Protein AF-A0A8J3LLV6-F1 (afdb_monomer)

Structure (mmCIF, N/CA/C/O backbone):
data_AF-A0A8J3LLV6-F1
#
_entry.id   AF-A0A8J3LLV6-F1
#
loop_
_atom_site.group_PDB
_atom_site.id
_atom_site.type_symbol
_atom_site.label_atom_id
_atom_site.label_alt_id
_atom_site.label_comp_id
_atom_site.label_asym_id
_atom_site.label_entity_id
_atom_site.label_seq_id
_atom_site.pdbx_PDB_ins_code
_atom_site.Cartn_x
_atom_site.Cartn_y
_atom_site.Cartn_z
_atom_site.occupancy
_atom_site.B_iso_or_equiv
_atom_site.auth_seq_id
_atom_site.auth_comp_id
_atom_site.auth_asym_id
_atom_site.auth_atom_id
_atom_site.pdbx_PDB_model_num
ATOM 1 N N . MET A 1 1 ? 1.428 -14.343 10.923 1.00 70.31 1 MET A N 1
ATOM 2 C CA . MET A 1 1 ? 0.285 -14.487 9.990 1.00 70.31 1 MET A CA 1
ATOM 3 C C . MET A 1 1 ? -0.001 -13.125 9.375 1.00 70.31 1 MET A C 1
ATOM 5 O O . MET A 1 1 ? 0.182 -12.143 10.086 1.00 70.31 1 MET A O 1
ATOM 9 N N . LYS A 1 2 ? -0.373 -13.062 8.090 1.00 79.44 2 LYS A N 1
ATOM 10 C CA . LYS A 1 2 ? -0.708 -11.813 7.377 1.00 79.44 2 LYS A CA 1
ATOM 11 C C . LYS A 1 2 ? -2.034 -11.239 7.897 1.00 79.44 2 LYS A C 1
ATOM 13 O O . LYS A 1 2 ? -2.861 -11.992 8.414 1.00 79.44 2 LYS A O 1
ATOM 18 N N . CYS A 1 3 ? -2.215 -9.927 7.821 1.00 87.25 3 CYS A N 1
ATOM 19 C CA . CYS A 1 3 ? -3.483 -9.282 8.132 1.00 87.25 3 CYS A CA 1
ATOM 20 C C . CYS A 1 3 ? -4.552 -9.686 7.104 1.00 87.25 3 CYS A C 1
ATOM 22 O O . CYS A 1 3 ? -4.272 -9.789 5.915 1.00 87.25 3 CYS A O 1
ATOM 24 N N . SER A 1 4 ? -5.776 -9.944 7.566 1.00 89.19 4 SER A N 1
ATOM 25 C CA . SER A 1 4 ? -6.901 -10.360 6.715 1.00 89.19 4 SER A CA 1
ATOM 26 C C . SER A 1 4 ? -7.746 -9.189 6.214 1.00 89.19 4 SER A C 1
ATOM 28 O O . SER A 1 4 ? -8.747 -9.402 5.536 1.00 89.19 4 SER A O 1
ATOM 30 N N . ARG A 1 5 ? -7.387 -7.951 6.575 1.00 93.00 5 ARG A N 1
ATOM 31 C CA . ARG A 1 5 ? -8.131 -6.762 6.159 1.00 93.00 5 ARG A CA 1
ATOM 32 C C . ARG A 1 5 ? -7.932 -6.534 4.670 1.00 93.00 5 ARG A C 1
ATOM 34 O O . ARG A 1 5 ? -6.807 -6.579 4.175 1.00 93.00 5 ARG A O 1
ATOM 41 N N . GLN A 1 6 ? -9.041 -6.294 3.991 1.00 93.31 6 GLN A N 1
ATOM 42 C CA . GLN A 1 6 ? -9.101 -6.085 2.555 1.00 93.31 6 GLN A CA 1
ATOM 43 C C . GLN A 1 6 ? -9.624 -4.688 2.243 1.00 93.31 6 GLN A C 1
ATOM 45 O O . GLN A 1 6 ? -10.287 -4.063 3.077 1.00 93.31 6 GLN A O 1
ATOM 50 N N . LEU A 1 7 ? -9.326 -4.225 1.038 1.00 92.56 7 LEU A N 1
ATOM 51 C CA . LEU A 1 7 ? -9.806 -2.967 0.503 1.00 92.56 7 LEU A CA 1
ATOM 52 C C . LEU A 1 7 ? -10.232 -3.171 -0.946 1.00 92.56 7 LEU A C 1
ATOM 54 O O . LEU A 1 7 ? -9.442 -3.609 -1.783 1.00 92.56 7 LEU A O 1
ATOM 58 N N . GLU A 1 8 ? -11.472 -2.803 -1.238 1.00 93.19 8 GLU A N 1
ATOM 59 C CA . GLU A 1 8 ? -11.927 -2.626 -2.611 1.00 93.19 8 GLU A CA 1
ATOM 60 C C . GLU A 1 8 ? -11.457 -1.261 -3.115 1.00 93.19 8 GLU A C 1
ATOM 62 O O . GLU A 1 8 ? -11.786 -0.210 -2.548 1.00 93.19 8 GLU A O 1
ATOM 67 N N . LEU A 1 9 ? -10.656 -1.276 -4.176 1.00 90.94 9 LEU A N 1
ATOM 68 C CA . LEU A 1 9 ? -10.179 -0.058 -4.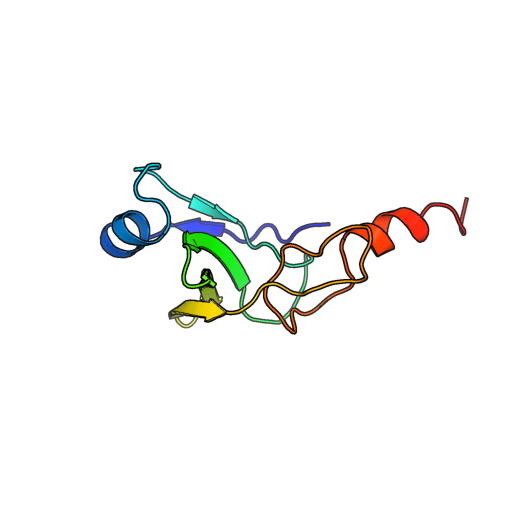820 1.00 90.94 9 LEU A CA 1
ATOM 69 C C . LEU A 1 9 ? -11.303 0.561 -5.656 1.00 90.94 9 LEU A C 1
ATOM 71 O O . LEU A 1 9 ? -12.054 -0.161 -6.308 1.00 90.94 9 LEU A O 1
ATOM 75 N N . SER A 1 10 ? -11.408 1.891 -5.700 1.00 91.25 10 SER A N 1
ATOM 76 C CA . SER A 1 10 ? -12.286 2.594 -6.651 1.00 91.25 10 SER A CA 1
ATOM 77 C C . SER A 1 10 ? -11.773 2.474 -8.089 1.00 91.25 10 SER A C 1
ATOM 79 O O . SER A 1 10 ? -10.612 2.150 -8.314 1.00 91.25 10 SER A O 1
ATOM 81 N N . ALA A 1 11 ? -12.605 2.801 -9.082 1.00 89.81 11 ALA A N 1
ATOM 82 C CA . ALA A 1 11 ? -12.204 2.741 -10.492 1.00 89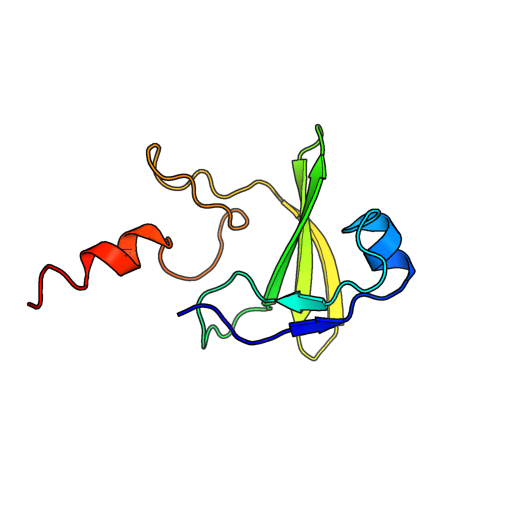.81 11 ALA A CA 1
ATOM 83 C C . ALA A 1 11 ? -10.933 3.558 -10.799 1.00 89.81 11 ALA A C 1
ATOM 85 O O . ALA A 1 11 ? -10.060 3.077 -11.517 1.00 89.81 11 ALA A O 1
ATOM 86 N N . ALA A 1 12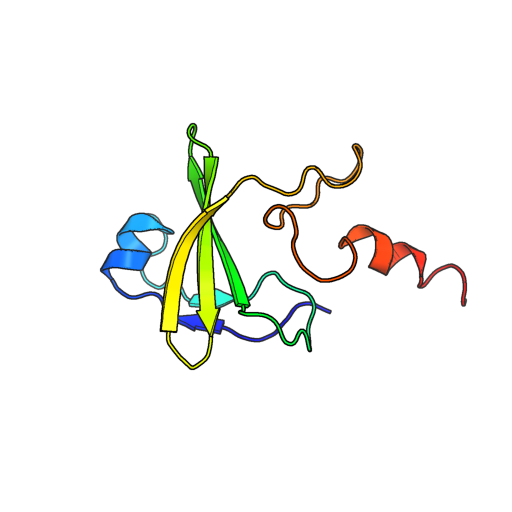 ? -10.798 4.753 -10.215 1.00 89.81 12 ALA A N 1
ATOM 87 C CA . ALA A 1 12 ? -9.618 5.597 -10.398 1.00 89.81 12 ALA A CA 1
ATOM 88 C C . ALA A 1 12 ? -8.365 4.992 -9.742 1.00 89.81 12 ALA A C 1
ATOM 90 O O . ALA A 1 12 ? -7.296 4.962 -10.347 1.00 89.81 12 ALA A O 1
ATOM 91 N N . GLU A 1 13 ? -8.498 4.458 -8.526 1.00 92.25 13 GLU A N 1
ATOM 92 C CA . GLU A 1 13 ? -7.388 3.806 -7.820 1.00 92.25 13 GLU A CA 1
ATOM 93 C C . GLU A 1 13 ? -6.962 2.515 -8.525 1.00 92.25 13 GLU A C 1
ATOM 95 O O . GLU A 1 13 ? -5.769 2.245 -8.622 1.00 92.25 13 GLU A O 1
ATOM 100 N N . ARG A 1 14 ? -7.912 1.751 -9.083 1.00 89.81 14 ARG A N 1
ATOM 101 C CA . ARG A 1 14 ? -7.630 0.563 -9.905 1.00 89.81 14 ARG A CA 1
ATOM 102 C C . ARG A 1 14 ? -6.871 0.926 -11.171 1.00 89.81 14 ARG A C 1
ATOM 104 O O . ARG A 1 14 ? -5.839 0.322 -11.444 1.00 89.81 14 ARG A O 1
ATOM 111 N N . ALA A 1 15 ? -7.331 1.945 -11.897 1.00 88.56 15 ALA A N 1
ATOM 112 C CA . ALA A 1 15 ? -6.658 2.417 -13.105 1.00 88.56 15 ALA A CA 1
ATOM 113 C C . ALA A 1 15 ? -5.201 2.834 -12.840 1.00 88.56 15 ALA A C 1
ATOM 115 O O . ALA A 1 15 ? -4.354 2.688 -13.716 1.00 88.56 15 ALA A O 1
ATOM 116 N N . PHE A 1 16 ? -4.899 3.318 -11.631 1.00 89.12 16 PHE A N 1
ATOM 117 C CA . PHE A 1 16 ? -3.548 3.714 -11.246 1.00 89.12 16 PHE A CA 1
ATOM 118 C C . PHE A 1 16 ? -2.695 2.565 -10.679 1.00 89.12 16 PHE A C 1
ATOM 120 O O . PHE A 1 16 ? -1.573 2.351 -11.131 1.00 89.12 16 PHE A O 1
ATOM 127 N N . LEU A 1 17 ? -3.199 1.839 -9.675 1.00 86.25 17 LEU A N 1
ATOM 128 C CA . LEU A 1 17 ? -2.429 0.849 -8.908 1.00 86.25 17 LEU A CA 1
ATOM 129 C C . LEU A 1 17 ? -2.397 -0.534 -9.556 1.00 86.25 17 LEU A C 1
ATOM 131 O O . LEU A 1 17 ? -1.466 -1.293 -9.317 1.00 86.25 17 LEU A O 1
ATOM 135 N N . ALA A 1 18 ? -3.423 -0.882 -10.328 1.00 76.81 18 ALA A N 1
ATOM 136 C CA . ALA A 1 18 ? -3.579 -2.210 -10.898 1.00 76.81 18 ALA A CA 1
ATOM 137 C C . ALA A 1 18 ? -4.193 -2.128 -12.308 1.00 76.81 18 ALA A C 1
ATOM 139 O O . ALA A 1 18 ? -5.234 -2.733 -12.561 1.00 76.81 18 ALA A O 1
ATOM 140 N N . PRO A 1 19 ? -3.563 -1.400 -13.255 1.00 70.31 19 PRO A N 1
ATOM 141 C CA . PRO A 1 19 ? -4.144 -1.141 -14.577 1.00 70.31 19 PRO A CA 1
ATOM 142 C C . PRO A 1 19 ? -4.449 -2.416 -15.381 1.00 70.31 19 PRO A C 1
ATOM 144 O O . PRO A 1 19 ? -5.285 -2.387 -16.278 1.00 70.31 19 PRO A O 1
ATOM 147 N N . ALA A 1 20 ? -3.799 -3.538 -15.052 1.00 70.81 20 ALA A N 1
ATOM 148 C CA . ALA A 1 20 ? -4.034 -4.845 -15.665 1.00 70.81 20 ALA A CA 1
ATOM 149 C C . ALA A 1 20 ? -5.050 -5.733 -14.910 1.00 70.81 20 ALA A C 1
ATOM 151 O O . ALA A 1 20 ? -5.360 -6.822 -15.386 1.00 70.81 20 ALA A O 1
ATOM 152 N N . ALA A 1 21 ? -5.563 -5.304 -13.748 1.00 69.69 21 ALA A N 1
ATOM 153 C CA . ALA A 1 21 ? -6.506 -6.062 -12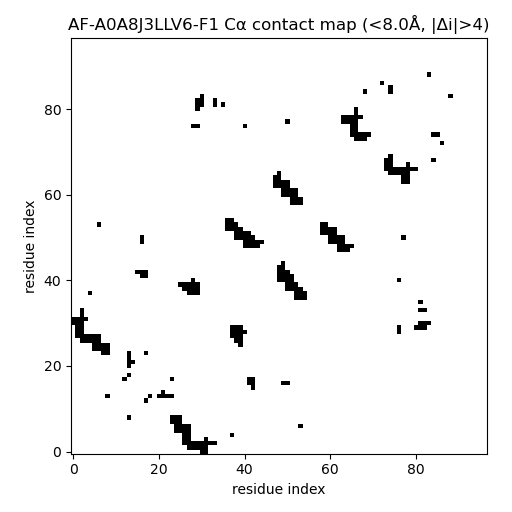.922 1.00 69.69 21 ALA A CA 1
ATOM 154 C C . ALA A 1 21 ? -7.796 -5.243 -12.681 1.00 69.69 21 ALA A C 1
ATOM 156 O O . ALA A 1 21 ? -7.861 -4.440 -11.746 1.00 69.69 21 ALA A O 1
ATOM 157 N N . PRO A 1 22 ? -8.834 -5.428 -13.519 1.00 60.06 22 PRO A N 1
ATOM 158 C CA . PRO A 1 22 ? -10.019 -4.566 -13.527 1.00 60.06 22 PRO A CA 1
ATOM 159 C C . PRO A 1 22 ? -10.876 -4.646 -12.249 1.00 60.06 22 PRO A C 1
ATOM 161 O O . PRO A 1 22 ? -11.509 -3.647 -11.901 1.00 60.06 22 PRO A O 1
ATOM 164 N N . ASP A 1 23 ? -10.818 -5.765 -11.513 1.00 67.81 23 ASP A N 1
ATOM 165 C CA . ASP A 1 23 ? -11.610 -6.046 -10.301 1.00 67.81 23 ASP A CA 1
ATOM 166 C C . ASP A 1 23 ? -10.724 -6.253 -9.056 1.00 67.81 23 ASP A C 1
ATOM 168 O O . ASP A 1 23 ? -10.790 -7.265 -8.358 1.00 67.81 23 ASP A O 1
ATOM 172 N N . ALA A 1 24 ? -9.824 -5.302 -8.793 1.00 81.56 24 ALA A N 1
ATOM 173 C CA . ALA A 1 24 ? -8.820 -5.449 -7.743 1.00 81.56 24 ALA A CA 1
ATOM 174 C C . ALA A 1 24 ? -9.368 -5.198 -6.322 1.00 81.56 24 ALA A C 1
ATOM 176 O O . ALA A 1 24 ? -9.602 -4.056 -5.909 1.00 81.56 24 ALA A O 1
ATOM 177 N N . VAL A 1 25 ? -9.472 -6.282 -5.550 1.00 90.06 25 VAL A N 1
ATOM 178 C CA . VAL A 1 25 ? -9.443 -6.268 -4.081 1.00 90.06 25 VAL A CA 1
ATOM 179 C C . VAL A 1 25 ? -7.999 -6.464 -3.635 1.00 90.06 25 VAL A C 1
ATOM 181 O O . VAL A 1 25 ? -7.344 -7.420 -4.054 1.00 90.06 25 VAL A O 1
ATOM 184 N N . VAL A 1 26 ? -7.499 -5.581 -2.773 1.00 88.25 26 VAL A N 1
ATOM 185 C CA . VAL A 1 26 ? -6.155 -5.709 -2.195 1.00 88.25 26 VAL A CA 1
ATOM 186 C C . VAL A 1 26 ? -6.229 -6.144 -0.739 1.00 88.25 26 VAL A C 1
ATOM 188 O O . VAL A 1 26 ? -7.149 -5.778 -0.009 1.00 88.25 26 VAL A O 1
ATOM 191 N N . PHE A 1 27 ? -5.239 -6.920 -0.307 1.00 89.88 27 PHE A N 1
ATOM 192 C CA . PHE A 1 27 ? -5.125 -7.404 1.067 1.00 89.88 27 PHE A CA 1
ATOM 193 C C . PHE A 1 27 ? -3.990 -6.690 1.782 1.00 89.88 27 PHE A C 1
ATOM 195 O O . PHE A 1 27 ? -2.933 -6.467 1.198 1.00 89.88 27 PHE A O 1
ATOM 202 N N . CYS A 1 28 ? -4.192 -6.386 3.063 1.00 90.81 28 CYS A N 1
ATOM 203 C CA . CYS A 1 28 ? -3.177 -5.747 3.885 1.00 90.81 28 CYS A CA 1
ATOM 204 C C . CYS A 1 28 ? -1.909 -6.606 3.951 1.00 90.81 28 CYS A C 1
ATOM 206 O O . CYS A 1 28 ? -1.936 -7.747 4.409 1.00 90.81 28 CYS A O 1
ATOM 208 N N . ASP A 1 29 ? -0.788 -6.032 3.528 1.00 87.88 29 ASP A N 1
ATOM 209 C CA . ASP A 1 29 ? 0.530 -6.648 3.500 1.00 87.88 29 ASP A CA 1
ATOM 210 C C . ASP A 1 29 ? 1.192 -6.746 4.885 1.00 87.88 29 ASP A C 1
ATOM 212 O O . ASP A 1 29 ? 2.158 -7.489 5.054 1.00 87.88 29 ASP A O 1
ATOM 216 N N . LEU A 1 30 ? 0.642 -6.087 5.911 1.00 86.62 30 LEU A N 1
ATOM 217 C CA . LEU A 1 30 ? 1.186 -6.112 7.273 1.00 86.62 30 LEU A CA 1
ATOM 218 C C . LEU A 1 30 ? 0.865 -7.399 8.048 1.00 86.62 30 LEU A C 1
ATOM 220 O O . LEU A 1 30 ? -0.003 -8.203 7.696 1.00 86.62 30 LEU A O 1
ATOM 224 N N . GLN A 1 31 ? 1.569 -7.579 9.167 1.00 84.12 31 GLN A N 1
ATOM 225 C CA . GLN A 1 31 ? 1.309 -8.640 10.138 1.00 84.12 31 GLN A CA 1
ATOM 226 C C . GLN A 1 31 ? -0.104 -8.522 10.724 1.00 84.12 31 GLN A C 1
ATOM 228 O O . GLN A 1 31 ? -0.534 -7.444 11.100 1.00 84.12 31 GLN A O 1
ATOM 233 N N . GLY A 1 32 ? -0.815 -9.638 10.882 1.00 84.69 32 GLY A N 1
ATOM 234 C CA . GLY A 1 32 ? -2.153 -9.654 11.473 1.00 84.69 32 GLY A CA 1
ATOM 235 C C . GLY A 1 32 ? -2.201 -9.133 12.913 1.00 84.69 32 GLY A C 1
ATOM 236 O O . GLY A 1 32 ? -1.253 -9.309 13.676 1.00 84.69 32 GLY A O 1
ATOM 237 N N . ARG A 1 33 ? -3.348 -8.541 13.278 1.00 83.56 33 ARG A N 1
ATOM 238 C CA . ARG A 1 33 ? -3.609 -7.862 14.566 1.00 83.56 33 ARG A CA 1
ATOM 239 C C . ARG A 1 33 ? -2.758 -6.605 14.822 1.00 83.56 33 ARG A C 1
ATOM 241 O O . ARG A 1 33 ? -2.664 -6.174 15.965 1.00 83.56 33 ARG A O 1
ATOM 248 N N . HIS A 1 34 ? -2.149 -6.019 13.790 1.00 85.94 34 HIS A N 1
ATOM 249 C CA . HIS A 1 34 ? -1.488 -4.719 13.914 1.00 85.94 34 HIS A CA 1
ATOM 250 C C . HIS A 1 34 ? -2.510 -3.588 14.167 1.00 85.94 34 HIS A C 1
ATOM 252 O O . HIS A 1 34 ? -3.612 -3.661 13.620 1.00 85.94 34 HIS A O 1
ATOM 258 N N . PRO A 1 35 ? -2.165 -2.561 14.970 1.00 87.69 35 PRO A N 1
ATOM 259 C CA . PRO A 1 35 ? -3.048 -1.421 15.240 1.00 87.69 35 PRO A CA 1
ATOM 260 C C . PRO A 1 35 ? -2.938 -0.309 14.185 1.00 87.69 35 PRO A C 1
ATOM 262 O O . PRO A 1 35 ? -3.823 0.533 14.084 1.00 87.69 35 PRO A O 1
ATOM 265 N N . GLU A 1 36 ? -1.848 -0.304 13.414 1.00 90.19 36 GLU A N 1
ATOM 266 C CA . GLU A 1 36 ? -1.559 0.732 12.421 1.00 90.19 36 GLU A CA 1
ATOM 267 C C . GLU A 1 36 ? -2.539 0.709 11.241 1.00 90.19 36 GLU A C 1
ATOM 269 O O . GLU A 1 36 ? -3.130 -0.341 10.962 1.00 90.19 36 GLU A O 1
ATOM 274 N N . PRO A 1 37 ? -2.646 1.810 10.474 1.00 92.81 37 PRO A N 1
ATOM 275 C CA . PRO A 1 37 ? -3.297 1.789 9.172 1.00 92.81 37 PRO A CA 1
ATOM 276 C C . PRO A 1 37 ? -2.787 0.638 8.298 1.00 92.81 37 PRO A C 1
ATOM 278 O O . PRO A 1 37 ? -1.608 0.274 8.301 1.00 92.81 37 PRO A O 1
ATOM 281 N N . HIS A 1 38 ? -3.706 0.032 7.562 1.00 92.69 38 HIS A N 1
ATOM 282 C CA . HIS A 1 38 ? -3.425 -1.064 6.652 1.00 92.69 38 HIS A CA 1
ATOM 283 C C . HIS A 1 38 ? -2.709 -0.552 5.409 1.00 92.69 38 HIS A C 1
ATOM 285 O O . HIS A 1 38 ? -2.885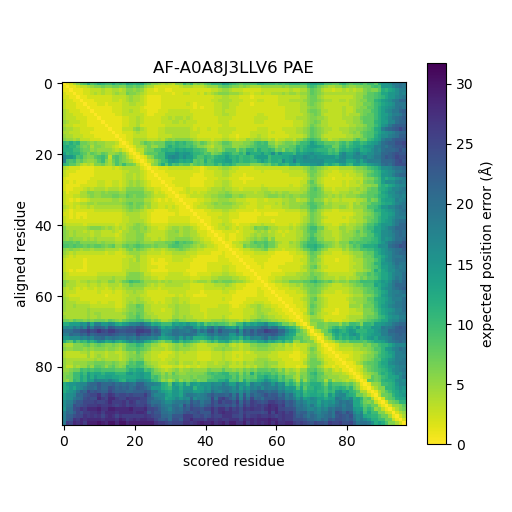 0.599 5.016 1.00 92.69 38 HIS A O 1
ATOM 291 N N . VAL A 1 39 ? -1.918 -1.413 4.777 1.00 92.38 39 VAL A N 1
ATOM 292 C CA . VAL A 1 39 ? -1.199 -1.060 3.554 1.00 92.38 39 VAL A CA 1
ATOM 293 C C . VAL A 1 39 ? -1.126 -2.240 2.606 1.00 92.38 39 VAL A C 1
ATOM 295 O O . VAL A 1 39 ? -0.997 -3.370 3.063 1.00 92.38 39 VAL A O 1
ATOM 298 N N . ALA A 1 40 ? -1.190 -1.985 1.304 1.00 90.75 40 ALA A N 1
ATOM 299 C CA . ALA A 1 40 ? -1.000 -2.984 0.264 1.00 90.75 40 ALA A CA 1
ATOM 300 C C . ALA A 1 40 ? -0.152 -2.420 -0.876 1.00 90.75 40 ALA A C 1
ATOM 302 O O . ALA A 1 40 ? -0.231 -1.229 -1.204 1.00 90.75 40 ALA A O 1
ATOM 303 N N . THR A 1 41 ? 0.660 -3.290 -1.468 1.00 87.81 41 THR A N 1
ATOM 304 C CA . THR A 1 41 ? 1.467 -2.980 -2.648 1.00 87.81 41 THR A CA 1
ATOM 305 C C . THR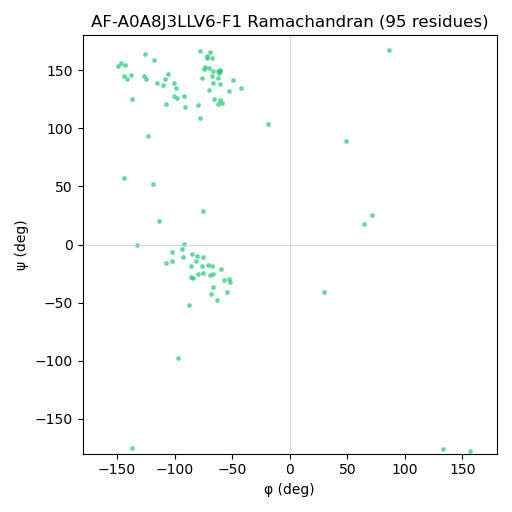 A 1 41 ? 0.532 -2.719 -3.822 1.00 87.81 41 THR A C 1
ATOM 307 O O . THR A 1 41 ? -0.329 -3.544 -4.121 1.00 87.81 41 THR A O 1
ATOM 310 N N . GLY A 1 42 ? 0.682 -1.564 -4.467 1.00 85.94 42 GLY A N 1
ATOM 311 C CA . GLY A 1 42 ? -0.060 -1.220 -5.673 1.00 85.94 42 GLY A CA 1
ATOM 312 C C . GLY A 1 42 ? 0.762 -1.499 -6.922 1.00 85.94 42 GLY A C 1
ATOM 313 O O . GLY A 1 42 ? 0.851 -2.635 -7.377 1.00 85.94 42 GLY A O 1
ATOM 314 N N . VAL A 1 43 ? 1.393 -0.450 -7.454 1.00 88.00 43 VAL A N 1
ATOM 315 C CA . VAL A 1 43 ? 2.187 -0.519 -8.686 1.00 88.00 43 VAL A CA 1
ATOM 316 C C . VAL A 1 43 ? 3.662 -0.233 -8.428 1.00 88.00 43 VAL A C 1
ATOM 318 O O . VAL A 1 43 ? 4.037 0.689 -7.696 1.00 88.00 43 VAL A O 1
ATOM 321 N N . GLU A 1 44 ? 4.515 -1.010 -9.082 1.00 86.94 44 GLU A N 1
ATOM 322 C CA . GLU A 1 44 ? 5.951 -0.777 -9.142 1.00 86.94 44 GLU A CA 1
ATOM 323 C C . GLU A 1 44 ? 6.291 -0.058 -10.445 1.00 86.94 44 GLU A C 1
ATOM 325 O O . GLU A 1 44 ? 5.935 -0.500 -11.534 1.00 86.94 44 GLU A O 1
ATOM 330 N N . THR A 1 45 ? 6.981 1.072 -10.336 1.00 85.25 45 THR A N 1
ATOM 331 C CA . THR A 1 45 ? 7.414 1.870 -11.486 1.00 85.25 45 THR A CA 1
ATOM 332 C C . THR A 1 45 ? 8.916 2.102 -11.411 1.00 85.25 45 THR A C 1
ATOM 334 O O . THR A 1 45 ? 9.509 2.012 -10.335 1.00 85.25 45 THR A O 1
ATOM 337 N N . TRP A 1 46 ? 9.524 2.522 -12.521 1.00 82.69 46 TRP A N 1
ATOM 338 C CA . TRP A 1 46 ? 10.913 3.001 -12.539 1.00 82.69 46 TRP A CA 1
ATOM 339 C C . TRP A 1 46 ? 11.184 4.108 -11.512 1.00 82.69 46 TRP A C 1
ATOM 341 O O . TRP A 1 46 ? 12.287 4.223 -10.991 1.00 82.69 46 TRP A O 1
ATOM 351 N N . GLY A 1 47 ? 10.168 4.913 -11.187 1.00 83.00 47 GLY A N 1
ATOM 352 C CA . GLY A 1 47 ? 10.287 5.977 -10.199 1.00 83.00 47 GLY A CA 1
ATOM 353 C C . GLY A 1 47 ? 10.177 5.509 -8.746 1.00 83.00 47 GLY A C 1
ATOM 354 O O . GLY A 1 47 ? 10.386 6.334 -7.857 1.00 83.00 47 GLY A O 1
ATOM 355 N N . GLY A 1 48 ? 9.796 4.258 -8.479 1.00 86.88 48 GLY A N 1
ATOM 356 C CA . GLY A 1 48 ? 9.562 3.716 -7.138 1.00 86.88 48 GLY A CA 1
ATOM 357 C C . GLY A 1 48 ? 8.254 2.928 -7.020 1.00 86.88 48 GLY A C 1
ATOM 358 O O . GLY A 1 48 ? 7.531 2.734 -7.999 1.00 86.88 48 GLY A O 1
ATOM 359 N N . THR A 1 49 ? 7.951 2.483 -5.797 1.00 89.81 49 THR A N 1
ATOM 360 C CA . THR A 1 49 ? 6.747 1.692 -5.491 1.00 89.81 49 THR A CA 1
ATOM 361 C C . THR A 1 49 ? 5.645 2.573 -4.914 1.00 89.81 49 THR A C 1
ATOM 363 O O . THR A 1 49 ? 5.891 3.403 -4.031 1.00 89.81 49 THR A O 1
ATOM 366 N N . TRP A 1 50 ? 4.434 2.382 -5.422 1.00 92.88 50 TRP A N 1
ATOM 367 C CA . TRP A 1 50 ? 3.221 3.001 -4.915 1.00 92.88 50 TRP A CA 1
ATOM 368 C C . TRP A 1 50 ? 2.446 2.022 -4.048 1.00 92.88 50 TRP A C 1
ATOM 370 O O . TRP A 1 50 ? 2.314 0.840 -4.364 1.00 92.88 50 TRP A O 1
ATOM 380 N N . TRP A 1 51 ? 1.921 2.556 -2.960 1.00 92.69 51 TRP A N 1
ATOM 381 C CA . TRP A 1 51 ? 1.240 1.833 -1.905 1.00 92.69 51 TRP A CA 1
ATOM 382 C C . TRP A 1 51 ? -0.116 2.470 -1.678 1.00 92.69 51 TRP A C 1
ATOM 384 O O . TRP A 1 51 ? -0.240 3.691 -1.748 1.00 92.69 51 TRP A O 1
ATOM 394 N N . VAL A 1 52 ? -1.116 1.662 -1.356 1.00 93.94 52 VAL A N 1
ATOM 395 C CA . VAL A 1 52 ? -2.368 2.174 -0.797 1.00 93.94 52 VAL A CA 1
ATOM 396 C C . VAL A 1 52 ? -2.343 1.972 0.705 1.00 93.94 52 VAL A C 1
ATOM 398 O O . VAL A 1 52 ? -2.063 0.869 1.166 1.00 93.94 52 VAL A O 1
ATOM 401 N N . HIS A 1 53 ? -2.604 3.035 1.455 1.00 94.62 53 HIS A N 1
ATOM 402 C CA . HIS A 1 53 ? -2.759 3.026 2.902 1.00 94.62 53 HIS A CA 1
ATOM 403 C C . HIS A 1 53 ? -4.225 3.286 3.241 1.00 94.62 53 HIS A C 1
ATOM 405 O O . HIS A 1 53 ? -4.847 4.153 2.632 1.00 94.62 53 HIS A O 1
ATOM 411 N N . TRP A 1 54 ? -4.798 2.560 4.201 1.00 95.81 54 TRP A N 1
ATOM 412 C CA . TRP A 1 54 ? -6.186 2.780 4.608 1.00 95.81 54 TRP A CA 1
ATOM 413 C C . TRP A 1 54 ? -6.458 2.464 6.074 1.00 95.81 54 TRP A C 1
ATOM 415 O O . TRP A 1 54 ? -5.817 1.622 6.701 1.00 95.81 54 TRP A O 1
ATOM 425 N N . SER A 1 55 ? -7.469 3.134 6.605 1.00 94.56 55 SER A N 1
ATOM 426 C CA . SER A 1 55 ? -8.082 2.884 7.904 1.00 94.56 55 SER A CA 1
ATOM 427 C C . SER A 1 55 ? -9.605 2.970 7.767 1.00 94.56 55 SER A C 1
ATOM 429 O O . SER A 1 55 ? -10.129 3.144 6.666 1.00 94.56 55 SER A O 1
ATOM 431 N N . ASP A 1 56 ? -10.326 2.869 8.882 1.00 91.19 56 ASP A N 1
ATOM 432 C CA . ASP A 1 56 ? -11.778 3.084 8.888 1.00 91.19 56 ASP A CA 1
ATOM 433 C C . ASP A 1 56 ? -12.162 4.550 8.599 1.00 91.19 56 ASP A C 1
ATOM 435 O O . ASP A 1 56 ? -13.293 4.822 8.206 1.00 91.19 56 ASP A O 1
ATOM 439 N N . CYS A 1 57 ? -11.226 5.496 8.745 1.00 92.44 57 CYS A N 1
ATOM 440 C CA . CYS A 1 57 ? -11.475 6.929 8.549 1.00 92.44 57 CYS A CA 1
ATOM 4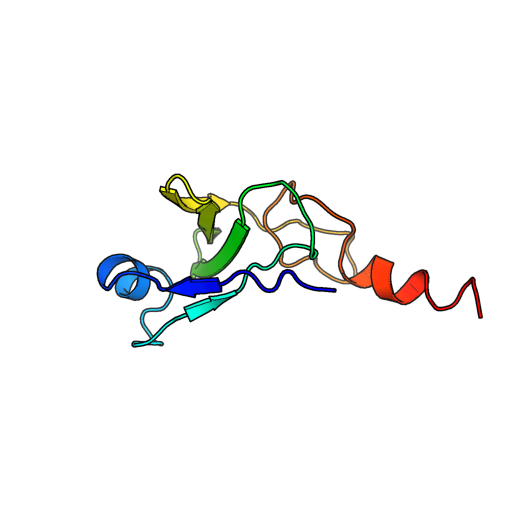41 C C . CYS A 1 57 ? -11.168 7.422 7.127 1.00 92.44 57 CYS A C 1
ATOM 443 O O . CYS A 1 57 ? -11.484 8.563 6.794 1.00 92.44 57 CYS A O 1
ATOM 445 N N . GLY A 1 58 ? -10.517 6.607 6.295 1.00 94.00 58 GLY A N 1
ATOM 446 C CA . GLY A 1 58 ? -10.129 7.012 4.949 1.00 94.00 58 GLY A CA 1
ATOM 447 C C . GLY A 1 58 ? -8.954 6.223 4.393 1.00 94.00 58 GLY A C 1
ATOM 448 O O . GLY A 1 58 ? -8.437 5.297 5.020 1.00 94.00 58 GLY A O 1
ATOM 449 N N . ARG A 1 59 ? -8.535 6.599 3.185 1.00 95.38 59 ARG A N 1
ATOM 450 C CA . ARG A 1 59 ? -7.428 5.966 2.470 1.00 95.38 59 ARG A CA 1
ATOM 451 C C . ARG A 1 59 ? -6.660 6.960 1.618 1.00 95.38 59 ARG A C 1
ATOM 453 O O . ARG A 1 59 ? -7.204 7.978 1.201 1.00 95.38 59 ARG A O 1
ATOM 460 N N . GLU A 1 60 ? -5.412 6.623 1.345 1.00 95.38 60 GLU A N 1
ATOM 461 C CA . GLU A 1 60 ? -4.494 7.410 0.535 1.00 95.38 60 GLU A CA 1
ATOM 462 C C . GLU A 1 60 ? -3.596 6.504 -0.313 1.00 95.38 60 GLU A C 1
ATOM 464 O O . GLU A 1 60 ? -3.330 5.352 0.034 1.00 95.38 60 GLU A O 1
ATOM 469 N N . ILE A 1 61 ? -3.108 7.042 -1.430 1.00 94.19 61 ILE A N 1
ATOM 470 C CA . ILE A 1 61 ? -2.087 6.404 -2.258 1.00 94.19 61 ILE A CA 1
ATOM 471 C C . ILE A 1 61 ? -0.786 7.166 -2.064 1.00 94.19 61 ILE A C 1
ATOM 473 O O . ILE A 1 61 ? -0.703 8.358 -2.357 1.00 94.19 61 ILE A O 1
ATOM 477 N N . VAL A 1 62 ? 0.242 6.465 -1.603 1.00 93.19 62 VAL A N 1
ATOM 478 C CA . VAL A 1 62 ? 1.527 7.059 -1.249 1.00 93.19 62 VAL A CA 1
ATOM 479 C C . VAL A 1 62 ? 2.660 6.387 -1.998 1.00 93.19 62 VAL A C 1
ATOM 481 O O . VAL A 1 62 ? 2.689 5.173 -2.207 1.00 93.19 62 VAL A O 1
ATOM 484 N N . LYS A 1 63 ? 3.642 7.193 -2.390 1.00 93.38 63 LYS A N 1
ATOM 485 C CA . LYS A 1 63 ? 4.889 6.692 -2.953 1.00 93.38 63 LYS A CA 1
ATOM 486 C C . LYS A 1 63 ? 5.883 6.488 -1.825 1.00 93.38 63 LYS A C 1
ATOM 488 O O . LYS A 1 63 ? 6.268 7.447 -1.157 1.00 93.38 63 LYS A O 1
ATOM 493 N N . LYS A 1 64 ? 6.328 5.250 -1.625 1.00 90.38 64 LYS A N 1
ATOM 494 C CA . LYS A 1 64 ? 7.284 4.927 -0.565 1.00 90.38 64 LYS A CA 1
ATOM 495 C C . LYS A 1 64 ? 8.290 3.895 -1.042 1.00 90.38 64 LYS A C 1
ATOM 497 O O . LYS A 1 64 ? 7.959 2.972 -1.785 1.00 90.38 64 LYS A O 1
ATOM 502 N N . GLN A 1 65 ? 9.534 4.072 -0.609 1.00 88.50 65 GLN A N 1
ATOM 503 C CA . GLN A 1 65 ? 10.587 3.096 -0.861 1.00 88.50 65 GLN A CA 1
ATOM 504 C C . GLN A 1 65 ? 10.221 1.761 -0.211 1.00 88.50 65 GLN A C 1
ATOM 506 O O . GLN A 1 65 ? 9.583 1.742 0.848 1.00 88.50 65 GLN A O 1
ATOM 511 N N . ARG A 1 66 ? 10.636 0.651 -0.828 1.00 85.88 66 ARG A N 1
ATOM 512 C CA . ARG A 1 66 ? 10.588 -0.650 -0.155 1.00 85.88 66 ARG A CA 1
ATOM 513 C C . ARG A 1 66 ? 11.562 -0.663 1.009 1.00 85.88 66 ARG A C 1
ATOM 515 O O . ARG A 1 66 ? 12.597 0.001 0.985 1.00 85.88 66 ARG A O 1
ATOM 522 N N . CYS A 1 67 ? 11.213 -1.427 2.029 1.00 84.25 67 CYS A N 1
ATOM 523 C CA . CYS A 1 67 ? 12.109 -1.753 3.112 1.00 84.25 67 CYS A CA 1
ATOM 524 C C . CYS A 1 67 ? 13.290 -2.538 2.527 1.00 84.25 67 CYS A C 1
ATOM 526 O O . CYS A 1 67 ? 13.084 -3.608 1.964 1.00 84.25 67 CYS A O 1
ATOM 528 N N . PRO A 1 68 ? 14.538 -2.078 2.671 1.00 77.44 68 PRO A N 1
ATOM 529 C CA . PRO A 1 68 ? 15.699 -2.814 2.178 1.00 77.44 68 PRO A CA 1
ATOM 530 C C . PRO A 1 68 ? 16.044 -4.016 3.082 1.00 77.44 68 PRO A C 1
ATOM 532 O O . PRO A 1 68 ? 17.216 -4.347 3.214 1.00 77.44 68 PRO A O 1
ATOM 535 N N . GLY A 1 69 ? 15.052 -4.610 3.770 1.00 69.62 69 GLY A N 1
ATOM 536 C CA . GLY A 1 69 ? 15.218 -5.549 4.887 1.00 69.62 69 GLY A CA 1
ATOM 537 C C . GLY A 1 69 ? 16.333 -6.567 4.644 1.00 69.62 69 GLY A C 1
ATOM 538 O O . GLY A 1 69 ? 16.430 -7.089 3.537 1.00 69.62 69 GLY A O 1
ATOM 539 N N . GLN A 1 70 ? 17.168 -6.777 5.674 1.00 57.66 70 GLN A N 1
ATOM 540 C CA . GLN A 1 70 ? 18.509 -7.380 5.623 1.00 57.66 70 GLN A CA 1
ATOM 541 C C . GLN A 1 70 ? 18.800 -8.211 4.367 1.00 57.66 70 GLN A C 1
ATOM 543 O O . GLN A 1 70 ? 18.326 -9.339 4.263 1.00 57.66 70 GLN A O 1
ATOM 548 N N . ALA A 1 71 ? 19.590 -7.590 3.481 1.00 53.91 71 ALA A N 1
ATOM 549 C CA . ALA A 1 71 ? 20.457 -8.061 2.389 1.00 53.91 71 ALA A CA 1
ATOM 550 C C . ALA A 1 71 ? 20.119 -9.356 1.618 1.00 53.91 71 ALA A C 1
ATOM 552 O O . ALA A 1 71 ? 20.236 -9.353 0.398 1.00 53.91 71 ALA A O 1
ATOM 553 N N . ASP A 1 72 ? 19.671 -10.426 2.270 1.00 52.16 72 ASP A N 1
ATOM 554 C CA . ASP A 1 72 ? 19.597 -11.769 1.689 1.00 52.16 72 ASP A CA 1
ATOM 555 C C . ASP A 1 72 ? 18.166 -12.238 1.372 1.00 52.16 72 ASP A C 1
ATOM 557 O O . ASP A 1 72 ? 17.983 -13.187 0.607 1.00 52.16 72 ASP A O 1
ATOM 561 N N . HIS A 1 73 ? 17.128 -11.586 1.918 1.00 56.00 73 HIS A N 1
ATOM 562 C CA . HIS A 1 73 ? 15.731 -12.028 1.737 1.00 56.00 73 HIS A CA 1
ATOM 563 C C . HIS A 1 73 ? 14.728 -10.932 1.355 1.00 56.00 73 HIS A C 1
ATOM 565 O O . HIS A 1 73 ? 13.556 -11.251 1.170 1.00 56.00 73 HIS A O 1
ATOM 571 N N . GLY A 1 74 ? 15.176 -9.677 1.225 1.00 67.06 74 GLY A N 1
ATOM 572 C CA . GLY A 1 74 ? 14.430 -8.556 0.640 1.00 67.06 74 GLY A CA 1
ATOM 573 C C . GLY A 1 74 ? 13.008 -8.383 1.176 1.00 67.06 74 GLY A C 1
ATOM 574 O O . GLY A 1 74 ? 12.047 -8.902 0.610 1.00 67.06 74 GLY A O 1
ATOM 575 N N . CYS A 1 75 ? 12.837 -7.612 2.251 1.00 76.81 75 CYS A N 1
ATOM 576 C CA . CYS A 1 75 ? 11.491 -7.271 2.707 1.00 76.81 75 CYS A CA 1
ATOM 577 C C . CYS A 1 75 ? 10.731 -6.502 1.612 1.00 76.81 75 CYS A C 1
ATOM 579 O O . CYS A 1 75 ? 11.181 -5.462 1.146 1.00 76.81 75 CYS A O 1
ATOM 581 N N . LEU A 1 76 ? 9.555 -6.986 1.214 1.00 79.31 76 LEU A N 1
ATOM 582 C CA . LEU A 1 76 ? 8.771 -6.315 0.175 1.00 79.31 76 LEU A CA 1
ATOM 583 C C . LEU A 1 76 ? 7.890 -5.185 0.714 1.00 79.31 76 LEU A C 1
ATOM 585 O O . LEU A 1 76 ? 7.341 -4.448 -0.084 1.00 79.31 76 LEU A O 1
ATOM 589 N N . LEU A 1 77 ? 7.781 -5.018 2.034 1.00 86.69 77 LEU A N 1
ATOM 590 C CA . LEU A 1 77 ? 6.930 -4.013 2.681 1.00 86.69 77 LEU A CA 1
ATOM 591 C C . LEU A 1 77 ? 7.465 -2.581 2.519 1.00 86.69 77 LEU A C 1
ATOM 593 O O . LEU A 1 77 ? 8.651 -2.399 2.241 1.00 86.69 77 LEU A O 1
ATOM 597 N N . PRO A 1 78 ? 6.639 -1.541 2.735 1.00 89.12 78 PRO A N 1
ATOM 598 C CA . PRO A 1 78 ? 7.114 -0.161 2.711 1.00 89.12 78 PRO A CA 1
ATOM 599 C C . PRO A 1 78 ? 8.157 0.101 3.807 1.00 89.12 78 PRO A C 1
ATOM 601 O O . PRO A 1 78 ? 8.107 -0.474 4.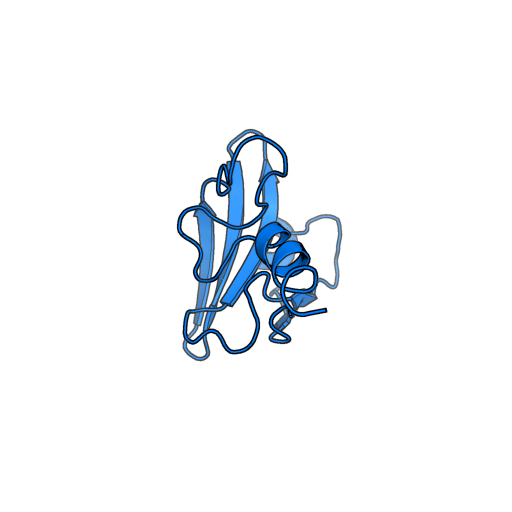893 1.00 89.12 78 PRO A O 1
ATOM 604 N N . LEU A 1 79 ? 9.092 1.018 3.552 1.00 87.69 79 LEU A N 1
ATOM 605 C CA . LEU A 1 79 ? 10.117 1.424 4.517 1.00 87.69 79 LEU A CA 1
ATOM 606 C C . LEU A 1 79 ? 9.490 1.849 5.861 1.00 87.69 79 LEU A C 1
ATOM 608 O O . LEU A 1 79 ? 8.547 2.639 5.881 1.00 87.69 79 LEU A O 1
ATOM 612 N N . GLY A 1 80 ? 10.014 1.353 6.985 1.00 85.12 80 GLY A N 1
ATOM 613 C CA . GLY A 1 80 ? 9.484 1.665 8.320 1.00 85.12 80 GLY A CA 1
ATOM 614 C C . GLY A 1 80 ? 8.125 1.023 8.629 1.00 85.12 80 GLY A C 1
ATOM 615 O O . GLY A 1 80 ? 7.365 1.575 9.419 1.00 85.12 80 GLY A O 1
ATOM 616 N N . HIS A 1 81 ? 7.787 -0.095 7.976 1.00 85.88 81 HIS A N 1
ATOM 617 C CA . HIS A 1 81 ? 6.586 -0.866 8.300 1.00 85.88 81 HIS A CA 1
ATOM 618 C C . HIS A 1 81 ? 6.609 -1.381 9.754 1.00 85.88 81 HIS A C 1
ATOM 620 O O . HIS A 1 81 ? 7.680 -1.696 10.281 1.00 85.88 81 HIS A O 1
ATOM 626 N N . PRO A 1 82 ? 5.440 -1.535 10.399 1.00 77.88 82 PRO A N 1
ATOM 627 C CA . PRO A 1 82 ? 5.344 -2.220 11.682 1.00 77.88 82 PRO A CA 1
ATOM 628 C C . PRO A 1 82 ? 5.556 -3.737 11.528 1.00 77.88 82 PRO A C 1
ATOM 630 O O . PRO A 1 82 ? 5.364 -4.311 10.452 1.00 77.88 82 PRO A O 1
ATOM 633 N N . GLY A 1 83 ? 5.892 -4.403 12.635 1.00 72.69 83 GLY A N 1
ATOM 634 C CA . GLY A 1 83 ? 6.041 -5.860 12.708 1.00 72.69 83 GLY A CA 1
ATOM 635 C C . GLY A 1 83 ? 7.424 -6.384 12.309 1.00 72.69 83 GLY A C 1
ATOM 636 O O . GLY A 1 83 ? 8.266 -5.666 11.772 1.00 72.69 83 GLY A O 1
ATOM 637 N N . ALA A 1 84 ? 7.666 -7.662 12.606 1.00 69.31 84 ALA A N 1
ATOM 638 C CA . ALA A 1 84 ? 8.915 -8.333 12.248 1.00 69.31 84 ALA A CA 1
ATOM 639 C C . ALA A 1 84 ? 8.965 -8.643 10.745 1.00 69.31 84 ALA A C 1
ATOM 641 O O . ALA A 1 84 ? 7.933 -8.894 10.117 1.00 69.31 84 ALA A O 1
ATOM 642 N N . HIS A 1 85 ? 10.167 -8.690 10.171 1.00 70.00 85 HIS A N 1
ATOM 643 C CA . HIS A 1 85 ? 10.326 -9.092 8.779 1.00 70.00 85 HIS A CA 1
ATOM 644 C C . HIS A 1 85 ? 9.851 -10.538 8.572 1.00 70.00 85 HIS A C 1
ATOM 646 O O . HIS A 1 85 ? 10.057 -11.404 9.428 1.00 70.00 85 HIS A O 1
ATOM 652 N N . SER A 1 86 ? 9.226 -10.813 7.425 1.00 56.44 86 SER A N 1
ATOM 653 C CA . SER A 1 86 ? 8.588 -12.102 7.108 1.00 56.44 86 SER A CA 1
ATOM 654 C C . SER A 1 86 ? 9.503 -13.321 7.318 1.00 56.44 86 SER A C 1
ATOM 656 O O . SER A 1 86 ? 9.024 -14.364 7.758 1.00 56.44 86 SER A O 1
ATOM 658 N N . TYR A 1 87 ? 10.818 -13.181 7.113 1.00 55.47 87 TYR A N 1
ATOM 659 C CA . TYR A 1 87 ? 11.829 -14.228 7.329 1.00 55.47 87 TYR A CA 1
ATOM 660 C C . TYR A 1 87 ? 12.191 -14.496 8.808 1.00 55.47 87 TYR A C 1
ATOM 662 O O . TYR A 1 87 ? 12.703 -15.572 9.132 1.00 55.47 87 TYR A O 1
ATOM 670 N N . GLN A 1 88 ? 11.899 -13.578 9.738 1.00 52.56 88 GLN A N 1
ATOM 671 C CA . GLN A 1 88 ? 12.066 -13.819 11.183 1.00 52.56 88 GLN A CA 1
ATOM 672 C C . GLN A 1 88 ? 10.957 -14.724 11.748 1.00 52.56 88 GLN A C 1
ATOM 674 O O . GLN A 1 88 ? 11.182 -15.440 12.723 1.00 52.56 88 GLN A O 1
ATOM 679 N N . LEU A 1 89 ? 9.788 -14.775 11.100 1.00 50.00 89 LEU A N 1
ATOM 680 C CA . LEU A 1 89 ? 8.681 -15.650 11.505 1.00 50.00 89 LEU A CA 1
ATOM 681 C C . LEU A 1 89 ? 8.985 -17.142 11.261 1.00 50.00 89 LEU A C 1
ATOM 683 O O . LEU A 1 89 ? 8.462 -17.997 11.974 1.00 50.00 89 LEU A O 1
ATOM 687 N N . SER A 1 90 ? 9.861 -17.458 10.302 1.00 44.94 90 SER A N 1
ATOM 688 C CA . SER A 1 90 ? 10.331 -18.820 10.008 1.00 44.94 90 SER A CA 1
ATOM 689 C C . SER A 1 90 ? 11.431 -19.322 10.956 1.00 44.94 90 SER A C 1
ATOM 691 O O . SER A 1 90 ? 11.525 -20.527 11.169 1.00 44.94 90 SER A O 1
ATOM 693 N N . ARG A 1 91 ? 12.226 -18.440 11.587 1.00 39.66 91 ARG A N 1
ATOM 694 C CA . ARG A 1 91 ? 13.282 -18.849 12.542 1.00 39.66 91 ARG A CA 1
ATOM 695 C C . ARG A 1 91 ? 12.780 -19.078 13.969 1.00 39.66 91 ARG A C 1
ATOM 697 O O . ARG A 1 91 ? 13.322 -19.932 14.660 1.00 39.66 91 ARG A O 1
ATOM 704 N N . GLN A 1 92 ? 11.716 -18.400 14.406 1.00 39.78 92 GLN A N 1
ATOM 705 C CA . GLN A 1 92 ? 11.182 -18.587 15.765 1.00 39.78 92 GLN A CA 1
ATOM 706 C C . GLN A 1 92 ? 10.489 -19.951 15.972 1.00 39.78 92 GLN A C 1
ATOM 708 O O . GLN A 1 92 ? 10.313 -20.383 17.107 1.00 39.78 92 GLN A O 1
ATOM 713 N N . ARG A 1 93 ? 10.110 -20.652 14.891 1.00 40.34 93 ARG A N 1
ATOM 714 C CA . ARG A 1 93 ? 9.537 -22.010 14.957 1.00 40.34 93 ARG A CA 1
ATOM 715 C C . ARG A 1 93 ? 10.575 -23.128 15.099 1.00 40.34 93 ARG A C 1
ATOM 717 O O . ARG A 1 93 ? 10.181 -24.235 15.428 1.00 40.34 93 ARG A O 1
ATOM 724 N N . LEU A 1 94 ? 11.859 -22.852 14.866 1.00 41.59 94 LEU A N 1
ATOM 725 C CA . LEU A 1 94 ? 12.925 -23.865 14.897 1.00 41.59 94 LEU A CA 1
ATOM 726 C C . LEU A 1 94 ? 13.768 -23.837 16.181 1.00 41.59 94 LEU A C 1
ATOM 728 O O . LEU A 1 94 ? 14.617 -24.695 16.357 1.00 41.59 94 LEU A O 1
ATOM 732 N N . ILE A 1 95 ? 13.553 -22.857 17.064 1.00 45.75 95 ILE A N 1
ATOM 733 C CA . ILE A 1 95 ? 14.289 -22.730 18.338 1.00 45.75 95 ILE A CA 1
ATOM 734 C C . ILE A 1 95 ? 13.434 -23.216 19.528 1.00 45.75 95 ILE A C 1
ATOM 736 O O . ILE A 1 95 ? 13.956 -23.467 20.605 1.00 45.75 95 ILE A O 1
ATOM 740 N N . ASN A 1 96 ? 12.125 -23.394 19.323 1.00 39.47 96 ASN A N 1
ATOM 741 C CA . ASN A 1 96 ? 11.175 -23.889 20.326 1.00 39.47 96 ASN A CA 1
ATOM 742 C C . ASN A 1 96 ? 10.600 -25.277 19.967 1.00 39.47 96 ASN A C 1
ATOM 744 O O . ASN A 1 96 ? 9.512 -25.613 20.436 1.00 39.47 96 ASN A O 1
ATOM 748 N N . ALA A 1 97 ? 11.274 -26.033 19.095 1.00 44.19 97 ALA A N 1
ATOM 749 C CA . ALA A 1 97 ? 10.908 -27.395 18.702 1.00 44.19 97 ALA A CA 1
ATOM 750 C C . ALA A 1 97 ? 11.997 -28.376 19.139 1.00 44.19 97 ALA A C 1
ATOM 752 O O . ALA A 1 97 ? 13.185 -28.001 19.008 1.00 44.19 97 ALA A O 1
#

Radius of gyration: 14.55 Å; Cα contacts (8 Å, |Δi|>4): 158; chains: 1; bounding box: 33×35×36 Å

pLDDT: mean 79.64, std 16.07, range [39.47, 95.81]

Secondary structure (DSSP, 8-state):
-B---EEEPPHHHHHHH-TT-TT-EEE--SBTT--SPEEEEEEEETTEEEEEEEETTEEEEEE-PBP--TTTT---SBTT-SS--TTHHHHTTSS--

Solvent-accessible surface area (backbone atoms only — not comparable to full-atom values): 5951 Å² total; per-residue (Å²): 110,68,27,85,55,68,47,80,55,51,73,68,52,26,59,67,34,34,68,92,39,93,83,50,68,46,54,23,70,41,51,45,93,61,88,66,71,40,36,27,85,46,33,81,49,98,93,45,34,33,31,39,38,36,52,98,90,50,71,49,79,45,79,46,54,59,24,78,39,76,90,85,73,58,40,79,51,52,54,89,59,77,73,80,59,79,72,57,66,65,53,63,63,66,76,78,104

Nearest PDB structures (foldseek):
  4ym7-assembly3_CB  TM=4.207E-01  e=3.873E+00  Saccharomyces cerevisiae
  4ym7-assembly2_BB  TM=4.209E-01  e=4.622E+00  Saccharomyces cerevisiae
  4ym7-assembly1_AB  TM=4.213E-01  e=4.358E+00  Saccharomyces cerevisiae
  4ym7-assembly6_FB  TM=4.213E-01  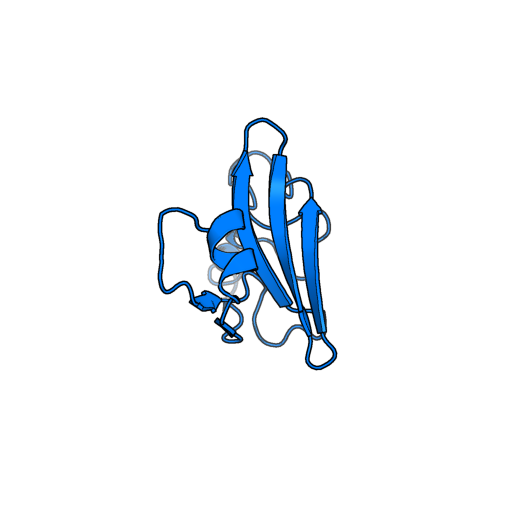e=4.358E+00  Saccharomyces cerevisiae
  4ym7-assembly4_DB  TM=4.213E-01  e=4.903E+00  Saccharomyces cerevisiae

Sequence (97 aa):
MKCSRQLELSAAERAFLAPAAPDAVVFCDLQGRHPEPHVATGVETWGGTWWVHWSDCGREIVKKQRCPGQADHGCLLPLGHPGAHSYQLSRQRLINA

Foldseek 3Di:
DFAADKDFDDQVLCCPFPVPDRGDIFGFRDDHPDPAWGKGWGDQDPVATWMWTDDPVGIDIDGAHADCPPDPPGQRHGHPGDDDGPVVVVVVVVVVD

Organism: NCBI:txid121620

Mean predicted aligned error: 7.71 Å